Protein AF-A0A7C3NM22-F1 (afdb_monomer_lite)

pLDDT: mean 84.68, std 17.09, range [33.75, 98.38]

Radius of gyration: 14.42 Å; chains: 1; bounding box: 34×31×39 Å

Structure (mmCIF, N/CA/C/O backbone):
data_AF-A0A7C3NM22-F1
#
_entry.id   AF-A0A7C3NM22-F1
#
loop_
_atom_site.group_PDB
_atom_site.id
_atom_site.type_symbol
_atom_site.label_atom_id
_atom_site.label_alt_id
_atom_site.label_comp_id
_atom_site.label_asym_id
_atom_site.label_entity_id
_atom_site.label_seq_id
_atom_site.pdbx_PDB_ins_code
_atom_site.Cartn_x
_atom_site.Cartn_y
_atom_site.Cartn_z
_atom_site.occupancy
_atom_site.B_iso_or_equiv
_atom_site.auth_seq_id
_atom_site.auth_comp_id
_atom_site.auth_asym_id
_atom_site.auth_atom_id
_atom_site.pdbx_PDB_model_num
ATOM 1 N N . MET A 1 1 ? -18.204 -14.314 1.563 1.00 45.66 1 MET A N 1
ATOM 2 C CA . MET A 1 1 ? -17.070 -13.483 2.020 1.00 45.66 1 MET A CA 1
ATOM 3 C C . MET A 1 1 ? -15.876 -13.860 1.157 1.00 45.66 1 MET A C 1
ATOM 5 O O . MET A 1 1 ? -15.529 -15.032 1.159 1.00 45.66 1 MET A O 1
ATOM 9 N N . LYS A 1 2 ? -15.354 -12.956 0.317 1.00 49.75 2 LYS A N 1
ATOM 10 C CA . LYS A 1 2 ? -14.173 -13.246 -0.514 1.00 49.75 2 LYS A CA 1
ATOM 11 C C . LYS A 1 2 ? -12.939 -12.817 0.279 1.00 49.75 2 LYS A C 1
ATOM 13 O O . LYS A 1 2 ? -12.875 -11.674 0.715 1.00 49.75 2 LYS A O 1
ATOM 18 N N . THR A 1 3 ? -12.022 -13.743 0.521 1.00 57.97 3 THR A N 1
ATOM 19 C CA . THR A 1 3 ? -10.732 -13.457 1.159 1.00 57.97 3 THR A CA 1
ATOM 20 C C . THR A 1 3 ? -9.749 -13.072 0.058 1.00 57.97 3 THR A C 1
ATOM 22 O O . THR A 1 3 ? -9.671 -13.777 -0.946 1.00 57.97 3 THR A O 1
ATOM 25 N N . GLY A 1 4 ? -9.051 -11.948 0.208 1.00 62.38 4 GLY A N 1
ATOM 26 C CA . GLY A 1 4 ? -8.030 -11.490 -0.742 1.00 62.38 4 GLY A CA 1
ATOM 27 C C . GLY A 1 4 ? -6.667 -11.324 -0.076 1.00 62.38 4 GLY A C 1
ATOM 28 O O . GLY A 1 4 ? -6.573 -11.178 1.145 1.00 62.38 4 GLY A O 1
ATOM 29 N N . ALA A 1 5 ? -5.598 -11.326 -0.866 1.00 60.69 5 ALA A N 1
ATOM 30 C CA . ALA A 1 5 ? -4.273 -10.950 -0.389 1.00 60.69 5 ALA A CA 1
ATOM 31 C C . ALA A 1 5 ? -4.047 -9.467 -0.706 1.00 60.69 5 ALA A C 1
ATOM 33 O O . ALA A 1 5 ? -4.050 -9.073 -1.871 1.00 60.69 5 ALA A O 1
ATOM 34 N N . SER A 1 6 ? -3.868 -8.646 0.331 1.00 63.53 6 SER A N 1
ATOM 35 C CA . SER A 1 6 ? -3.362 -7.286 0.168 1.00 63.53 6 SER A CA 1
ATOM 36 C C . SER A 1 6 ? -1.853 -7.372 0.005 1.00 63.53 6 SER A C 1
ATOM 38 O O . SER A 1 6 ? -1.164 -7.759 0.949 1.00 63.53 6 SER A O 1
ATOM 40 N N . VAL A 1 7 ? -1.334 -7.052 -1.172 1.00 62.03 7 VAL A N 1
ATOM 41 C CA . VAL A 1 7 ? 0.067 -7.304 -1.502 1.00 62.03 7 VAL A CA 1
ATOM 42 C C . VAL A 1 7 ? 0.831 -6.002 -1.642 1.00 62.03 7 VAL A C 1
ATOM 44 O O . VAL A 1 7 ? 0.442 -5.106 -2.385 1.00 62.03 7 VAL A O 1
ATOM 47 N N . ASP A 1 8 ? 1.946 -5.931 -0.933 1.00 58.31 8 ASP A N 1
ATOM 48 C CA . ASP A 1 8 ? 3.011 -4.977 -1.183 1.00 58.31 8 ASP A CA 1
ATOM 49 C C . ASP A 1 8 ? 4.037 -5.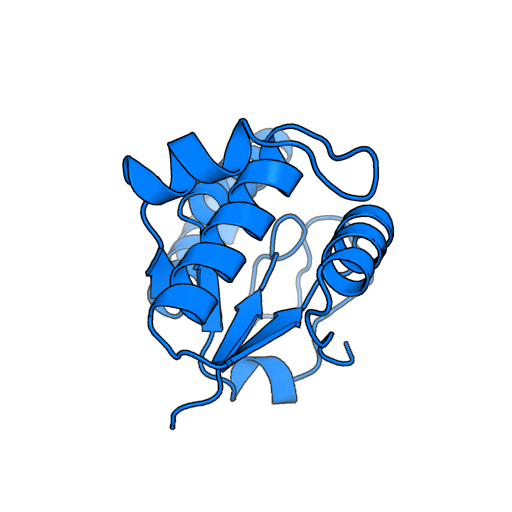645 -2.111 1.00 58.31 8 ASP A C 1
ATOM 51 O O . ASP A 1 8 ? 4.755 -6.575 -1.736 1.00 58.31 8 ASP A O 1
ATOM 55 N N . LEU A 1 9 ? 4.048 -5.188 -3.362 1.00 60.06 9 LEU A N 1
ATOM 56 C CA . LEU A 1 9 ? 4.956 -5.611 -4.426 1.00 60.06 9 LEU A CA 1
ATOM 57 C C . LEU A 1 9 ? 6.031 -4.543 -4.695 1.00 60.06 9 LEU A C 1
ATOM 59 O O . LEU A 1 9 ? 6.608 -4.534 -5.777 1.00 60.06 9 LEU A O 1
ATOM 63 N N . SER A 1 10 ? 6.348 -3.657 -3.742 1.00 49.81 10 SER A N 1
ATOM 64 C CA . SER A 1 10 ? 7.366 -2.600 -3.927 1.00 49.81 10 SER A CA 1
ATOM 65 C C . SER A 1 10 ? 8.763 -3.132 -4.309 1.00 49.81 10 SER A C 1
ATOM 67 O O . SER A 1 10 ? 9.615 -2.383 -4.795 1.00 49.81 10 SER A O 1
ATOM 69 N N . GLY A 1 11 ? 9.005 -4.436 -4.120 1.00 43.97 11 GLY A N 1
ATOM 70 C CA . GLY A 1 11 ? 10.196 -5.167 -4.574 1.00 43.97 11 GLY A CA 1
ATOM 71 C C . GLY A 1 11 ? 9.989 -6.112 -5.770 1.00 43.97 11 GLY A C 1
ATOM 72 O O . GLY A 1 11 ? 10.950 -6.739 -6.205 1.00 43.97 11 GLY A O 1
ATOM 73 N N . TYR A 1 12 ? 8.776 -6.233 -6.321 1.00 49.47 12 TYR A N 1
ATOM 74 C CA . TYR A 1 12 ? 8.405 -7.290 -7.267 1.00 49.47 12 TYR A CA 1
ATOM 75 C C . TYR A 1 12 ? 7.919 -6.775 -8.613 1.00 49.47 12 TYR A C 1
ATOM 77 O O . TYR A 1 12 ? 6.912 -6.080 -8.720 1.00 49.47 12 TYR A O 1
ATOM 85 N N . VAL A 1 13 ? 8.586 -7.242 -9.665 1.00 42.12 13 VAL A N 1
ATOM 86 C CA . VAL A 1 13 ? 8.108 -7.174 -11.044 1.00 42.12 13 VAL A CA 1
ATOM 87 C C . VAL A 1 13 ? 8.387 -8.517 -11.701 1.00 42.12 13 VAL A C 1
ATOM 89 O O . VAL A 1 13 ? 9.516 -8.985 -11.659 1.00 42.12 13 VAL A O 1
ATOM 92 N N . GLY A 1 14 ? 7.361 -9.110 -12.315 1.00 33.75 14 GLY A N 1
ATOM 93 C CA . GLY A 1 14 ? 7.516 -10.221 -13.255 1.00 33.75 14 GLY A CA 1
ATOM 94 C C . GLY A 1 14 ? 7.030 -11.581 -12.747 1.00 33.75 14 GLY A C 1
ATOM 95 O O . GLY A 1 14 ? 7.592 -12.181 -11.837 1.00 33.75 14 GLY A O 1
ATOM 96 N N . CYS A 1 15 ? 6.032 -12.128 -13.449 1.00 35.16 15 CYS A N 1
ATOM 97 C CA . CYS A 1 15 ? 5.613 -13.536 -13.402 1.00 35.16 15 CYS A CA 1
ATOM 98 C C . CYS A 1 15 ? 6.589 -14.446 -14.203 1.00 35.16 15 CYS A C 1
ATOM 100 O O . CYS A 1 15 ? 6.238 -15.551 -14.611 1.00 35.16 15 CYS A O 1
ATOM 102 N N . SER A 1 16 ? 7.813 -13.964 -14.444 1.00 37.75 16 SER A N 1
ATOM 103 C CA . SER A 1 16 ? 8.848 -14.508 -15.330 1.00 37.75 16 SER A CA 1
ATOM 104 C C . SER A 1 16 ? 10.238 -14.363 -14.684 1.00 37.75 16 SER A C 1
ATOM 106 O O . SER A 1 16 ? 11.112 -13.675 -15.193 1.00 37.75 16 SER A O 1
ATOM 108 N N . ARG A 1 17 ? 10.470 -15.040 -13.548 1.00 38.72 17 ARG A N 1
ATOM 109 C CA . ARG A 1 17 ? 11.811 -15.397 -13.011 1.00 38.72 17 ARG A CA 1
ATOM 110 C C . ARG A 1 17 ? 12.876 -14.289 -12.847 1.00 38.72 17 ARG A C 1
ATOM 112 O O . ARG A 1 17 ? 14.016 -14.625 -12.546 1.00 38.72 17 ARG A O 1
ATOM 119 N N . SER A 1 18 ? 12.539 -13.008 -12.966 1.00 39.62 18 SER A N 1
ATOM 120 C CA . SER A 1 18 ? 13.519 -11.916 -12.924 1.00 39.62 18 SER A CA 1
ATOM 121 C C . SER A 1 18 ? 13.066 -10.844 -11.942 1.00 39.62 18 SER A C 1
ATOM 123 O O . SER A 1 18 ? 12.401 -9.883 -12.309 1.00 39.62 18 SER A O 1
ATOM 125 N N . SER A 1 19 ? 13.410 -11.033 -10.669 1.00 43.06 19 SER A N 1
ATOM 126 C CA . SER A 1 19 ? 13.201 -10.020 -9.641 1.00 43.06 19 SER A CA 1
ATOM 127 C C . SER A 1 19 ? 14.106 -8.820 -9.899 1.00 43.06 19 SER A C 1
ATOM 129 O O . SER A 1 19 ? 15.277 -8.942 -10.269 1.00 43.06 19 SER A O 1
ATOM 131 N N . ILE A 1 20 ? 13.569 -7.631 -9.661 1.00 47.91 20 ILE A N 1
ATOM 132 C CA . ILE A 1 20 ? 14.308 -6.382 -9.760 1.00 47.91 20 ILE A CA 1
ATOM 133 C C . ILE A 1 20 ? 15.186 -6.233 -8.507 1.00 47.91 20 ILE A C 1
ATOM 135 O O . ILE A 1 20 ? 14.791 -5.640 -7.507 1.00 47.91 20 ILE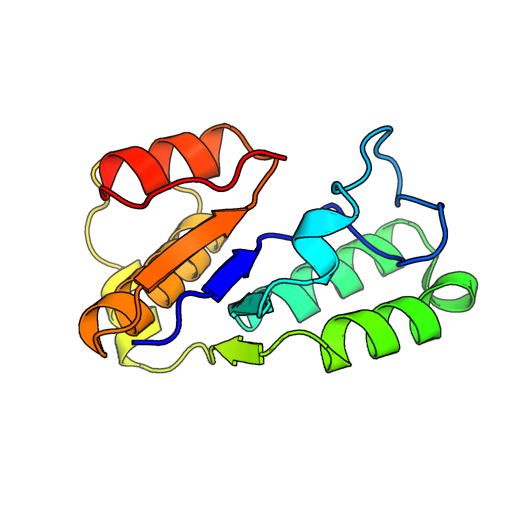 A O 1
ATOM 139 N N . GLY A 1 21 ? 16.395 -6.797 -8.560 1.00 49.97 21 GLY A N 1
ATOM 140 C CA . GLY A 1 21 ? 17.442 -6.588 -7.552 1.00 49.97 21 GLY A CA 1
ATOM 141 C C . GLY A 1 21 ? 17.197 -7.228 -6.178 1.00 49.97 21 GLY A C 1
ATOM 142 O O . GLY A 1 21 ? 17.806 -6.785 -5.207 1.00 49.97 21 GLY A O 1
ATOM 143 N N . GLU A 1 22 ? 16.332 -8.240 -6.083 1.00 51.81 22 GLU A N 1
ATOM 144 C CA . GLU A 1 22 ? 16.060 -8.978 -4.845 1.00 51.81 22 GLU A CA 1
ATOM 145 C C . GLU A 1 22 ? 16.019 -10.492 -5.123 1.00 51.81 22 GLU A C 1
ATOM 147 O O . GLU A 1 22 ? 15.258 -10.937 -5.973 1.00 51.81 22 GLU A O 1
ATOM 152 N N . ASP A 1 23 ? 16.815 -11.298 -4.411 1.00 57.53 23 ASP A N 1
ATOM 153 C CA . ASP A 1 23 ? 16.934 -12.764 -4.608 1.00 57.53 23 ASP A CA 1
ATOM 154 C C . ASP A 1 23 ? 15.713 -13.569 -4.108 1.00 57.53 23 ASP A C 1
ATOM 156 O O . ASP A 1 23 ? 15.786 -14.778 -3.875 1.00 57.53 23 ASP A O 1
ATOM 160 N N . ARG A 1 24 ? 14.574 -12.909 -3.892 1.00 65.69 24 ARG A N 1
ATOM 161 C CA . ARG A 1 24 ? 13.345 -13.538 -3.400 1.00 65.69 24 ARG A CA 1
ATOM 162 C C . ARG A 1 24 ? 12.283 -13.497 -4.487 1.00 65.69 24 ARG A C 1
ATOM 164 O O . ARG A 1 24 ? 12.223 -12.552 -5.268 1.00 65.69 24 ARG A O 1
ATOM 171 N N . PHE A 1 25 ? 11.475 -14.551 -4.535 1.00 70.75 25 PHE A N 1
ATOM 172 C CA . PHE A 1 25 ? 10.371 -14.729 -5.474 1.00 70.75 25 PHE A CA 1
ATOM 173 C C . PHE A 1 25 ? 9.118 -15.102 -4.686 1.00 70.75 25 PHE A C 1
ATOM 175 O O . PHE A 1 25 ? 9.226 -15.951 -3.796 1.00 70.75 25 PHE A O 1
ATOM 182 N N . PRO A 1 26 ? 7.937 -14.539 -5.002 1.00 77.75 26 PRO A N 1
ATOM 183 C CA . PRO A 1 26 ? 6.724 -14.908 -4.302 1.00 77.75 26 PRO A CA 1
ATOM 184 C C . PRO A 1 26 ? 6.352 -16.345 -4.676 1.00 77.75 26 PRO A C 1
ATOM 186 O O . PRO A 1 26 ? 6.517 -16.738 -5.839 1.00 77.75 26 PRO A O 1
ATOM 189 N N . PRO A 1 27 ? 5.843 -17.139 -3.722 1.00 83.81 27 PRO A N 1
ATOM 190 C CA . PRO A 1 27 ? 5.443 -18.509 -3.992 1.00 83.81 27 PRO A CA 1
ATOM 191 C C . PRO A 1 27 ? 4.318 -18.532 -5.027 1.00 83.81 27 PRO A C 1
ATOM 193 O O . PRO A 1 27 ? 3.459 -17.652 -5.043 1.00 83.81 27 PRO A O 1
ATOM 196 N N . GLU A 1 28 ? 4.272 -19.579 -5.856 1.00 84.31 28 GLU A N 1
ATOM 197 C CA . GLU A 1 28 ? 3.284 -19.685 -6.942 1.00 84.31 28 GLU A CA 1
ATOM 198 C C . GLU A 1 28 ? 1.837 -19.547 -6.448 1.00 84.31 28 GLU A C 1
ATOM 200 O O . GLU A 1 28 ? 0.994 -18.944 -7.110 1.00 84.31 28 GLU A O 1
ATOM 205 N N . LYS A 1 29 ? 1.577 -20.045 -5.235 1.00 86.81 29 LYS A N 1
ATOM 206 C CA . LYS A 1 29 ? 0.278 -19.966 -4.563 1.00 86.81 29 LYS A CA 1
ATOM 207 C C . LYS A 1 29 ? -0.223 -18.533 -4.399 1.00 86.81 29 LYS A C 1
ATOM 209 O O . LYS A 1 29 ? -1.420 -18.320 -4.534 1.00 86.81 29 LYS A O 1
ATOM 214 N N . LEU A 1 30 ? 0.664 -17.552 -4.190 1.00 85.12 30 LEU A N 1
ATOM 215 C CA . LEU A 1 30 ? 0.257 -16.149 -4.086 1.00 85.12 30 LEU A CA 1
ATOM 216 C C . LEU A 1 30 ? -0.434 -15.689 -5.375 1.00 85.12 30 LEU A C 1
ATOM 218 O O . LEU A 1 30 ? -1.447 -15.004 -5.321 1.00 85.12 30 LEU A O 1
ATOM 222 N N . TRP A 1 31 ? 0.067 -16.105 -6.539 1.00 85.44 31 TRP A N 1
ATOM 223 C CA . TRP A 1 31 ? -0.486 -15.704 -7.836 1.00 85.44 31 TRP A CA 1
ATOM 224 C C . TRP A 1 31 ? -1.857 -16.315 -8.146 1.00 85.44 31 TRP A C 1
ATOM 226 O O . TRP A 1 31 ? -2.487 -15.901 -9.122 1.00 85.44 31 TRP A O 1
ATOM 236 N N . GLN A 1 32 ? -2.294 -17.291 -7.346 1.00 87.75 32 GLN A N 1
ATOM 237 C CA . GLN A 1 32 ? -3.620 -17.908 -7.416 1.00 87.75 32 GLN A CA 1
ATOM 238 C C . GLN A 1 32 ? -4.643 -17.168 -6.537 1.00 87.75 32 GLN A C 1
ATOM 240 O O . GLN A 1 32 ? -5.846 -17.377 -6.690 1.00 87.75 32 GLN A O 1
ATOM 245 N N . GLU A 1 33 ? -4.183 -16.293 -5.639 1.00 86.56 33 GLU A N 1
ATOM 246 C CA . GLU A 1 33 ? -5.041 -15.474 -4.785 1.00 86.56 33 GLU A CA 1
ATOM 247 C C . GLU A 1 33 ? -5.643 -14.288 -5.551 1.00 86.56 33 GLU A C 1
ATOM 249 O O . GLU A 1 33 ? -5.133 -13.835 -6.580 1.00 86.56 33 GLU A O 1
ATOM 254 N N . HIS A 1 34 ? -6.715 -13.714 -5.002 1.00 87.88 34 HIS A N 1
ATOM 255 C CA . HIS A 1 34 ? -7.192 -12.412 -5.457 1.00 87.88 34 HIS A CA 1
ATOM 256 C C . HIS A 1 34 ? -6.295 -11.306 -4.889 1.00 87.88 34 HIS A C 1
ATOM 258 O O . HIS A 1 34 ? -6.361 -10.995 -3.696 1.00 87.88 34 HIS A O 1
ATOM 264 N N . LEU A 1 35 ? -5.444 -10.743 -5.748 1.00 91.69 35 LEU A N 1
ATOM 265 C CA . LEU A 1 35 ? -4.474 -9.716 -5.379 1.00 91.69 35 LEU A CA 1
ATOM 266 C C . LEU A 1 35 ? -5.131 -8.340 -5.335 1.00 91.69 35 LEU A C 1
ATOM 268 O O . LEU A 1 35 ? -5.751 -7.905 -6.306 1.00 91.69 35 LEU A O 1
ATOM 272 N N . ILE A 1 36 ? -4.945 -7.649 -4.218 1.00 92.81 36 ILE A N 1
ATOM 273 C CA . ILE A 1 36 ? -5.403 -6.281 -4.000 1.00 92.81 36 ILE A CA 1
ATOM 274 C C . ILE A 1 36 ? -4.207 -5.455 -3.515 1.00 92.81 36 ILE A C 1
ATOM 276 O O . ILE A 1 36 ? -3.388 -5.958 -2.753 1.00 92.81 36 ILE A O 1
ATOM 280 N N . ALA A 1 37 ? -4.082 -4.200 -3.926 1.00 93.75 37 ALA A N 1
ATOM 281 C CA . ALA A 1 37 ? -3.053 -3.295 -3.414 1.00 93.75 37 ALA A CA 1
ATOM 282 C C . ALA A 1 37 ? -3.569 -1.858 -3.357 1.00 93.75 37 ALA A C 1
ATOM 284 O O . ALA A 1 37 ? -4.564 -1.522 -4.000 1.00 93.75 37 ALA A O 1
ATOM 285 N N . SER A 1 38 ? -2.896 -0.986 -2.603 1.00 94.69 38 SER A N 1
ATOM 286 C CA . SER A 1 38 ? -3.167 0.447 -2.731 1.00 94.69 38 SER A CA 1
ATOM 287 C C . SER A 1 38 ? -2.661 0.961 -4.083 1.00 94.69 38 SER A C 1
ATOM 289 O O . SER A 1 38 ? -1.718 0.415 -4.662 1.00 94.69 38 SER A O 1
ATOM 291 N N . ARG A 1 39 ? -3.246 2.058 -4.568 1.00 95.50 39 ARG A N 1
ATOM 292 C CA . ARG A 1 39 ? -2.833 2.718 -5.813 1.00 95.50 39 ARG A CA 1
ATOM 293 C C . ARG A 1 39 ? -1.355 3.133 -5.806 1.00 95.50 39 ARG A C 1
ATOM 295 O O . ARG A 1 39 ? -0.772 3.272 -6.877 1.00 95.50 39 ARG A O 1
ATOM 302 N N . LEU A 1 40 ? -0.730 3.278 -4.630 1.00 94.06 40 LEU A N 1
ATOM 303 C CA . LEU A 1 40 ? 0.706 3.560 -4.507 1.00 94.06 40 LEU A CA 1
ATOM 304 C C . LEU A 1 40 ? 1.586 2.496 -5.147 1.00 94.06 40 LEU A C 1
ATOM 306 O O . LEU A 1 40 ? 2.654 2.845 -5.644 1.00 94.06 40 LEU A O 1
ATOM 310 N N . LEU A 1 41 ? 1.126 1.244 -5.197 1.00 92.38 41 LEU A N 1
ATOM 311 C CA . LEU A 1 41 ? 1.926 0.150 -5.722 1.00 92.38 41 LEU A CA 1
ATOM 312 C C . LEU A 1 41 ? 2.381 0.401 -7.164 1.00 92.38 41 LEU A C 1
ATOM 314 O O . LEU A 1 41 ? 3.521 0.113 -7.526 1.00 92.38 41 LEU A O 1
ATOM 318 N N . GLU A 1 42 ? 1.501 0.978 -7.984 1.00 94.50 42 GLU A N 1
ATOM 319 C CA . GLU A 1 42 ? 1.844 1.370 -9.349 1.00 94.50 42 GLU A CA 1
ATOM 320 C C . GLU A 1 42 ? 3.028 2.344 -9.357 1.00 94.50 42 GLU A C 1
ATOM 322 O O . GLU A 1 42 ? 4.005 2.135 -10.076 1.00 94.50 42 GLU A O 1
ATOM 327 N N . TYR A 1 43 ? 2.976 3.378 -8.517 1.00 94.25 43 TYR A N 1
ATOM 328 C CA . TYR A 1 43 ? 4.024 4.390 -8.430 1.00 94.25 43 TYR A CA 1
ATOM 329 C C . TYR A 1 43 ? 5.327 3.824 -7.870 1.00 94.25 43 TYR A C 1
ATOM 331 O O . TYR A 1 43 ? 6.396 4.153 -8.384 1.00 94.25 43 TYR A O 1
ATOM 339 N N . GLU A 1 44 ? 5.260 2.965 -6.855 1.00 92.25 44 GLU A N 1
ATOM 340 C CA . GLU A 1 44 ? 6.427 2.311 -6.260 1.00 92.25 44 GLU A CA 1
ATOM 341 C C . GLU A 1 44 ? 7.147 1.448 -7.301 1.00 92.25 44 GLU A C 1
ATOM 343 O O . GLU A 1 44 ? 8.349 1.623 -7.523 1.00 92.25 44 GLU A O 1
ATOM 348 N N . ILE A 1 45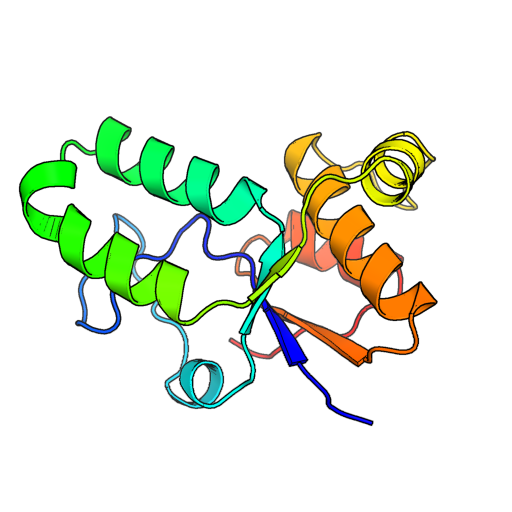 ? 6.403 0.606 -8.027 1.00 90.69 45 ILE A N 1
ATOM 349 C CA . ILE A 1 45 ? 6.955 -0.253 -9.079 1.00 90.69 45 ILE A CA 1
ATOM 350 C C . ILE A 1 45 ? 7.546 0.583 -10.220 1.00 90.69 45 ILE A C 1
ATOM 352 O O . ILE A 1 45 ? 8.704 0.379 -10.596 1.00 90.69 45 ILE A O 1
ATOM 356 N N . TRP A 1 46 ? 6.807 1.555 -10.767 1.00 93.94 46 TRP A N 1
ATOM 357 C CA . TRP A 1 46 ? 7.320 2.372 -11.873 1.00 93.94 46 TRP A CA 1
ATOM 358 C C . TRP A 1 46 ? 8.530 3.210 -11.466 1.00 93.94 46 TRP A C 1
ATOM 360 O O . TRP A 1 46 ? 9.466 3.350 -12.254 1.00 93.94 46 TRP A O 1
ATOM 370 N N . THR A 1 47 ? 8.547 3.758 -10.250 1.00 91.44 47 THR A N 1
ATOM 371 C CA . THR A 1 47 ? 9.704 4.506 -9.735 1.00 91.44 47 THR A CA 1
ATOM 372 C C . THR A 1 47 ? 10.917 3.586 -9.613 1.00 91.44 47 THR A C 1
ATOM 374 O O . THR A 1 47 ? 12.019 3.951 -10.027 1.00 91.44 47 THR A O 1
ATOM 377 N N . ARG A 1 48 ? 10.715 2.358 -9.122 1.00 88.81 48 ARG A N 1
ATOM 378 C CA . ARG A 1 48 ? 11.771 1.354 -8.968 1.00 88.81 48 ARG A CA 1
ATOM 379 C C . ARG A 1 48 ? 12.379 0.940 -10.305 1.00 88.81 48 ARG A C 1
ATOM 381 O O . ARG A 1 48 ? 13.603 0.971 -10.444 1.00 88.81 48 ARG A O 1
ATOM 388 N N . ILE A 1 49 ? 11.559 0.588 -11.299 1.00 90.00 49 ILE A N 1
ATOM 389 C CA . ILE A 1 49 ? 12.085 0.138 -12.597 1.00 90.00 49 ILE A CA 1
ATOM 390 C C . ILE A 1 49 ? 12.789 1.275 -13.343 1.00 90.00 49 ILE A C 1
ATOM 392 O O . ILE A 1 49 ? 13.767 1.032 -14.049 1.00 90.00 49 ILE A O 1
ATOM 396 N N . GLN A 1 50 ? 12.327 2.518 -13.169 1.00 92.31 50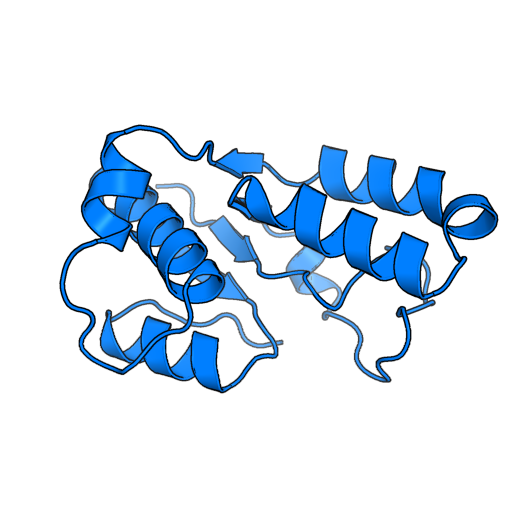 GLN A N 1
ATOM 397 C CA . GLN A 1 50 ? 12.973 3.696 -13.746 1.00 92.31 50 GLN A CA 1
ATOM 398 C C . GLN A 1 50 ? 14.333 3.959 -13.104 1.00 92.31 50 GLN A C 1
ATOM 400 O O . GL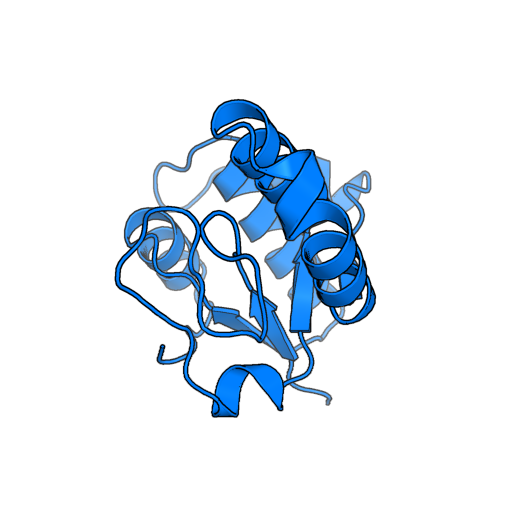N A 1 50 ? 15.317 4.128 -13.823 1.00 92.31 50 GLN A O 1
ATOM 405 N N . ALA A 1 51 ? 14.413 3.924 -11.770 1.00 89.00 51 ALA A N 1
ATOM 406 C CA . ALA A 1 51 ? 15.671 4.085 -11.041 1.00 89.00 51 ALA A CA 1
ATOM 407 C C . ALA A 1 51 ? 16.723 3.045 -11.467 1.00 89.00 51 ALA A C 1
ATOM 409 O O . ALA A 1 51 ? 17.915 3.342 -11.516 1.00 89.00 51 ALA A O 1
ATOM 410 N N . LEU A 1 52 ? 16.273 1.844 -11.838 1.00 88.31 52 LEU A N 1
ATOM 411 C CA . LEU A 1 52 ? 17.126 0.748 -12.297 1.00 88.31 52 LEU A CA 1
ATOM 412 C C . LEU A 1 52 ? 17.297 0.694 -13.821 1.00 88.31 52 LEU A C 1
ATOM 414 O O . LEU A 1 52 ? 17.978 -0.192 -14.329 1.00 88.31 52 LEU A O 1
ATOM 418 N N . LYS A 1 53 ? 16.724 1.657 -14.556 1.00 91.06 53 LYS A N 1
ATOM 419 C CA . LYS A 1 53 ? 16.783 1.754 -16.025 1.00 91.06 53 LYS A CA 1
ATOM 420 C C . LYS A 1 53 ? 16.243 0.505 -16.741 1.00 91.06 53 LYS A C 1
ATOM 422 O O . LYS A 1 53 ? 16.671 0.176 -17.844 1.00 91.06 53 LYS A O 1
ATOM 427 N N . LEU A 1 54 ? 15.266 -0.166 -16.132 1.00 90.25 54 LEU A N 1
ATOM 428 C CA . LEU A 1 54 ? 14.651 -1.405 -16.618 1.00 90.25 54 LEU A CA 1
ATOM 429 C C . LEU A 1 54 ? 13.347 -1.185 -17.391 1.00 90.25 54 LEU A C 1
ATOM 431 O O . LEU A 1 54 ? 12.772 -2.141 -17.900 1.00 90.25 54 LEU A O 1
ATOM 435 N N . THR A 1 55 ? 12.888 0.059 -17.538 1.00 90.81 55 THR A N 1
ATOM 436 C CA . THR A 1 55 ? 11.628 0.397 -18.222 1.00 90.81 55 THR A CA 1
ATOM 437 C C . THR A 1 55 ? 11.503 -0.236 -19.611 1.00 90.81 55 THR A C 1
ATOM 439 O O . THR A 1 55 ? 10.430 -0.715 -19.968 1.00 90.81 55 THR A O 1
ATOM 442 N N . ARG A 1 56 ? 12.592 -0.269 -20.396 1.00 90.38 56 ARG A N 1
ATOM 443 C CA . ARG A 1 56 ? 12.580 -0.831 -21.758 1.00 90.38 56 ARG A CA 1
ATOM 444 C C . ARG A 1 56 ? 12.385 -2.348 -21.768 1.00 90.38 56 ARG A C 1
ATOM 446 O O . ARG A 1 56 ? 11.738 -2.850 -22.675 1.00 90.38 56 ARG A O 1
ATOM 453 N N . SER A 1 57 ? 12.967 -3.063 -20.808 1.00 86.25 57 SER A N 1
ATOM 454 C CA . SER A 1 57 ? 12.916 -4.528 -20.753 1.00 86.25 57 SER A CA 1
ATOM 455 C C . SER A 1 57 ? 11.711 -5.056 -19.976 1.00 86.25 57 SER A C 1
ATOM 457 O O . SER A 1 57 ? 11.163 -6.076 -20.365 1.00 86.25 57 SER A O 1
ATOM 459 N N . HIS A 1 58 ? 11.276 -4.358 -18.924 1.00 87.44 58 HIS A N 1
ATOM 460 C CA . HIS A 1 58 ? 10.264 -4.859 -17.983 1.00 87.44 58 HIS A CA 1
ATOM 461 C C . HIS A 1 58 ? 8.947 -4.069 -18.019 1.00 87.44 58 HIS A C 1
ATOM 463 O O . HIS A 1 58 ? 8.008 -4.410 -17.308 1.00 87.44 58 HIS A O 1
ATOM 469 N N . GLY A 1 59 ? 8.835 -3.009 -18.827 1.00 90.75 59 GLY A N 1
ATOM 470 C CA . GLY A 1 59 ? 7.650 -2.144 -18.832 1.00 90.75 59 GLY A CA 1
ATOM 471 C C . GLY A 1 59 ? 6.345 -2.874 -19.172 1.00 90.75 59 GLY A C 1
ATOM 472 O O . GLY A 1 59 ? 5.320 -2.613 -18.544 1.00 90.75 59 GLY A O 1
ATOM 473 N N . ASP A 1 60 ? 6.373 -3.805 -20.129 1.00 92.19 60 ASP A N 1
ATOM 474 C CA . ASP A 1 60 ? 5.192 -4.608 -20.483 1.00 92.19 60 ASP A CA 1
ATOM 475 C C . ASP A 1 60 ? 4.839 -5.628 -19.397 1.00 92.19 60 ASP A C 1
ATOM 477 O O . ASP A 1 60 ? 3.663 -5.821 -19.088 1.00 92.19 60 ASP A O 1
ATOM 481 N N . GLU A 1 61 ? 5.844 -6.222 -18.753 1.00 89.31 61 GLU A N 1
ATOM 482 C CA . GLU A 1 61 ? 5.638 -7.135 -17.628 1.00 89.31 61 GLU A CA 1
ATOM 483 C C . GLU A 1 61 ? 5.041 -6.410 -16.416 1.00 89.31 61 GLU A C 1
ATOM 485 O O . GLU A 1 61 ? 4.112 -6.926 -15.798 1.00 89.31 61 GLU A O 1
ATOM 490 N N . VAL A 1 62 ? 5.505 -5.189 -16.118 1.00 90.31 62 VAL A N 1
ATOM 491 C CA . VAL A 1 62 ? 4.913 -4.318 -15.089 1.00 90.31 62 VAL A CA 1
ATOM 492 C C . VAL A 1 62 ? 3.451 -4.026 -15.401 1.00 90.31 62 VAL A C 1
ATOM 494 O O . VAL A 1 62 ? 2.601 -4.197 -14.532 1.00 90.31 62 VAL A O 1
ATOM 497 N N . ARG A 1 63 ? 3.131 -3.619 -16.637 1.00 93.69 63 ARG A N 1
ATOM 498 C CA . ARG A 1 63 ? 1.739 -3.358 -17.046 1.00 93.69 63 ARG A CA 1
ATOM 499 C C . ARG A 1 63 ? 0.859 -4.597 -16.890 1.00 93.69 63 ARG A C 1
ATOM 501 O O . ARG A 1 63 ? -0.242 -4.496 -16.356 1.00 93.69 63 ARG A O 1
ATOM 508 N N . SER A 1 64 ? 1.354 -5.755 -17.322 1.00 91.69 64 SER A N 1
ATOM 509 C CA . SER A 1 64 ? 0.651 -7.035 -17.200 1.00 91.69 64 SER A CA 1
ATOM 510 C C . SER A 1 64 ? 0.413 -7.423 -15.736 1.00 91.69 64 SER A C 1
ATOM 512 O O . SER A 1 64 ? -0.693 -7.822 -15.371 1.00 91.69 64 SER A O 1
ATOM 514 N N . LEU A 1 65 ? 1.417 -7.240 -14.872 1.00 88.06 65 LEU A N 1
ATOM 515 C CA . LEU A 1 65 ? 1.304 -7.468 -13.432 1.00 88.06 65 LEU A CA 1
ATOM 516 C C . LEU A 1 65 ? 0.257 -6.545 -12.798 1.00 88.06 65 LEU A C 1
ATOM 518 O O . LEU A 1 65 ? -0.655 -7.032 -12.134 1.00 88.06 65 LEU A O 1
ATOM 522 N N . LEU A 1 66 ? 0.359 -5.234 -13.028 1.00 91.25 66 LEU A N 1
ATOM 523 C CA . LEU A 1 66 ? -0.570 -4.250 -12.466 1.00 91.25 66 LEU A CA 1
ATOM 524 C C . LEU A 1 66 ? -2.012 -4.497 -12.931 1.00 91.25 66 LEU A C 1
ATOM 526 O O . LEU A 1 66 ? -2.932 -4.353 -12.135 1.00 91.25 66 LEU A O 1
ATOM 530 N N . GLY A 1 67 ? -2.216 -4.951 -14.173 1.00 93.50 67 GLY A N 1
ATOM 531 C CA . GLY A 1 67 ? -3.540 -5.309 -14.696 1.00 93.50 67 GLY A CA 1
ATOM 532 C C . GLY A 1 67 ? -4.203 -6.513 -14.011 1.00 93.50 67 GLY A C 1
ATOM 533 O O . GLY A 1 67 ? -5.410 -6.699 -14.144 1.00 93.50 67 GLY A O 1
ATOM 534 N N . ARG A 1 68 ? -3.442 -7.330 -13.268 1.00 91.06 68 ARG A N 1
ATOM 535 C CA . ARG A 1 68 ? -3.953 -8.476 -12.493 1.00 91.06 68 ARG A CA 1
ATOM 536 C C . ARG A 1 68 ? -4.263 -8.135 -11.034 1.00 91.06 68 ARG A C 1
ATOM 538 O O . ARG A 1 68 ? -4.830 -8.973 -10.335 1.00 91.06 68 ARG A O 1
ATOM 545 N N . VAL A 1 69 ? -3.872 -6.949 -10.567 1.00 90.31 69 VAL A N 1
ATOM 546 C CA . VAL A 1 69 ? -4.038 -6.511 -9.178 1.00 90.31 69 VAL A CA 1
ATOM 547 C C . VAL A 1 69 ? -5.199 -5.526 -9.103 1.00 90.31 69 VAL A C 1
ATOM 549 O O . VAL A 1 69 ? -5.227 -4.524 -9.813 1.00 90.31 69 VAL A O 1
ATOM 552 N N . ALA A 1 70 ? -6.167 -5.794 -8.229 1.00 93.00 70 ALA A N 1
ATOM 553 C CA . ALA A 1 70 ? -7.226 -4.836 -7.945 1.00 93.00 70 ALA A CA 1
ATOM 554 C C . ALA A 1 70 ? -6.660 -3.667 -7.122 1.00 93.00 70 ALA A C 1
ATOM 556 O O . ALA A 1 70 ? -6.036 -3.873 -6.081 1.00 93.00 70 ALA A O 1
ATOM 557 N N . MET A 1 71 ? -6.881 -2.436 -7.580 1.00 94.38 71 MET A N 1
ATOM 558 C CA . MET A 1 71 ? -6.303 -1.243 -6.959 1.00 94.38 71 MET A CA 1
ATOM 559 C C . MET A 1 71 ? -7.304 -0.546 -6.037 1.00 94.38 71 MET A C 1
ATOM 561 O O . MET A 1 71 ? -8.464 -0.349 -6.397 1.00 94.38 71 MET A O 1
ATOM 565 N N . ILE A 1 72 ? -6.835 -0.134 -4.860 1.00 94.88 72 ILE A N 1
ATOM 566 C CA . ILE A 1 72 ? -7.561 0.732 -3.929 1.00 94.88 72 ILE A CA 1
ATOM 567 C C . ILE A 1 72 ? -7.058 2.157 -4.084 1.00 94.88 72 ILE A C 1
ATOM 569 O O . ILE A 1 72 ? -5.906 2.464 -3.777 1.00 94.88 72 ILE A O 1
ATOM 573 N N . GLU A 1 73 ? -7.943 3.029 -4.552 1.00 96.88 73 GLU A N 1
ATOM 574 C CA . GLU A 1 73 ? -7.651 4.448 -4.714 1.00 96.88 73 GLU A CA 1
ATOM 575 C C . GLU A 1 73 ? -7.406 5.138 -3.369 1.00 96.88 73 GLU A C 1
ATOM 577 O O . GLU A 1 73 ? -8.044 4.826 -2.356 1.00 96.88 73 GLU A O 1
ATOM 582 N N . LEU A 1 74 ? -6.529 6.147 -3.380 1.00 96.19 74 LEU A N 1
ATOM 583 C CA . LEU A 1 74 ? -6.260 7.022 -2.234 1.00 96.19 74 LEU A CA 1
ATOM 584 C C . LEU A 1 74 ? -7.396 8.037 -2.044 1.00 96.19 74 LEU A C 1
ATOM 586 O O . LEU A 1 74 ? -7.223 9.250 -2.145 1.00 96.19 74 LEU A O 1
ATOM 590 N N . SER A 1 75 ? -8.591 7.511 -1.809 1.00 97.19 75 SER A N 1
ATOM 591 C CA . SER A 1 75 ? -9.795 8.288 -1.546 1.00 97.19 75 SER A CA 1
ATOM 592 C C . SER A 1 75 ? -9.706 9.023 -0.204 1.00 97.19 75 SER A C 1
ATOM 594 O O . SER A 1 75 ? -8.917 8.669 0.674 1.00 97.19 75 SER A O 1
ATOM 596 N N . ALA A 1 76 ? -10.558 10.034 -0.017 1.00 98.25 76 ALA A N 1
ATOM 597 C CA . ALA A 1 76 ? -10.634 10.802 1.225 1.00 98.25 76 ALA A CA 1
ATOM 598 C C . ALA A 1 76 ? -10.657 9.947 2.517 1.00 98.25 76 ALA A C 1
ATOM 600 O O . ALA A 1 76 ? -9.879 10.267 3.414 1.00 98.25 76 ALA A O 1
ATOM 601 N N . PRO A 1 77 ? -11.451 8.857 2.646 1.00 97.50 77 PRO A N 1
ATOM 602 C CA . PRO A 1 77 ? -11.422 8.029 3.858 1.00 97.50 77 PRO A CA 1
ATOM 603 C C . PRO A 1 77 ? -10.084 7.307 4.080 1.00 97.50 77 PRO A C 1
ATOM 605 O O . PRO A 1 77 ? -9.643 7.191 5.221 1.00 97.50 77 PRO A O 1
ATOM 608 N N . VAL A 1 78 ? -9.401 6.871 3.015 1.00 97.50 78 VAL A N 1
ATOM 609 C CA . VAL A 1 78 ? -8.061 6.263 3.120 1.00 97.50 78 VAL A CA 1
ATOM 610 C C . VAL A 1 78 ? -7.046 7.301 3.601 1.00 97.50 78 VAL A C 1
ATOM 612 O O . VAL A 1 78 ? -6.290 7.047 4.537 1.00 97.50 78 VAL A O 1
ATOM 615 N N . LEU A 1 79 ? -7.054 8.491 2.996 1.00 98.38 79 LEU A N 1
ATOM 616 C CA . LEU A 1 79 ? -6.145 9.578 3.361 1.00 98.38 79 LEU A CA 1
ATOM 617 C C . LEU A 1 79 ? -6.379 10.062 4.797 1.00 98.38 79 LEU A C 1
ATOM 619 O O . LEU A 1 79 ? -5.417 10.258 5.533 1.00 98.38 79 LEU A O 1
ATOM 623 N N . ALA A 1 80 ? -7.641 10.203 5.212 1.00 98.38 80 ALA A N 1
ATOM 624 C CA . ALA A 1 80 ? -7.994 10.568 6.581 1.00 98.38 80 ALA A CA 1
ATOM 625 C C . ALA A 1 80 ? -7.469 9.532 7.582 1.00 98.38 80 ALA A C 1
ATOM 627 O O . ALA A 1 80 ? -6.787 9.895 8.540 1.00 98.38 80 ALA A O 1
ATOM 628 N N . ARG A 1 81 ? -7.684 8.237 7.309 1.00 97.75 81 ARG A N 1
ATOM 629 C CA . ARG A 1 81 ? -7.175 7.161 8.162 1.00 97.75 81 ARG A CA 1
ATOM 630 C C . ARG A 1 81 ? -5.649 7.175 8.263 1.00 97.75 81 ARG A C 1
ATOM 632 O O . ARG A 1 81 ? -5.119 6.891 9.334 1.00 97.75 81 ARG A O 1
ATOM 639 N N . ALA A 1 82 ? -4.931 7.512 7.195 1.00 97.69 82 ALA A N 1
ATOM 640 C CA . ALA A 1 82 ? -3.467 7.564 7.203 1.00 97.69 82 ALA A CA 1
ATOM 641 C C . ALA A 1 82 ? -2.882 8.682 8.093 1.00 97.69 82 ALA A C 1
ATOM 643 O O . ALA A 1 82 ? -1.711 8.604 8.462 1.00 97.69 82 ALA A O 1
ATOM 644 N N . LEU A 1 83 ? -3.675 9.699 8.454 1.00 97.94 83 LEU A N 1
ATOM 645 C CA . LEU A 1 83 ? -3.267 10.782 9.361 1.00 97.94 83 LEU A CA 1
ATOM 646 C C . LEU A 1 83 ? -3.475 10.443 10.845 1.00 97.94 83 LEU A C 1
ATOM 648 O O . LEU A 1 83 ? -2.946 11.134 11.716 1.00 97.94 83 LEU A O 1
ATOM 652 N N . GLU A 1 84 ? -4.246 9.401 11.149 1.00 97.50 84 GLU A N 1
ATOM 653 C CA . GLU A 1 84 ? -4.482 8.961 12.522 1.00 97.50 84 GLU A CA 1
ATOM 654 C C . GLU A 1 84 ? -3.270 8.223 13.106 1.00 97.50 84 GLU A C 1
ATOM 656 O O . GLU A 1 84 ? -2.424 7.679 12.393 1.00 97.50 84 GLU A O 1
ATOM 661 N N . ALA A 1 85 ? -3.209 8.143 14.436 1.00 96.44 85 ALA A N 1
ATOM 662 C CA . ALA A 1 85 ? -2.138 7.432 15.120 1.00 96.44 85 ALA A CA 1
ATOM 663 C C . ALA A 1 85 ? -2.112 5.933 14.759 1.00 96.44 85 ALA A C 1
ATOM 665 O O . ALA A 1 85 ? -3.138 5.246 14.714 1.00 96.44 85 ALA A O 1
ATOM 666 N N . PHE A 1 86 ? -0.903 5.406 14.566 1.00 97.25 86 PHE A N 1
ATOM 667 C CA . PHE A 1 86 ? -0.656 3.978 14.389 1.00 97.25 86 PHE A CA 1
ATOM 668 C C . PHE A 1 86 ? -0.080 3.373 15.679 1.00 97.25 86 PHE A C 1
ATOM 670 O O . PHE A 1 86 ? 0.702 4.030 16.367 1.00 97.25 86 PHE A O 1
ATOM 677 N N . PRO A 1 87 ? -0.390 2.102 16.006 1.00 96.12 87 PRO A N 1
ATOM 678 C CA . PRO A 1 87 ? 0.146 1.439 17.204 1.00 96.12 87 PRO A CA 1
ATOM 679 C C . PRO A 1 87 ? 1.675 1.278 17.215 1.00 96.12 87 PRO A C 1
ATOM 681 O O . PRO A 1 87 ? 2.267 0.942 18.242 1.00 96.12 87 PRO A O 1
ATOM 684 N N . LYS A 1 88 ? 2.315 1.448 16.055 1.00 94.25 88 LYS A N 1
ATOM 685 C CA . LYS A 1 88 ? 3.764 1.441 15.852 1.00 94.25 88 LYS A CA 1
ATOM 686 C C . LYS A 1 88 ? 4.133 2.624 14.952 1.00 94.25 88 LYS A C 1
ATOM 688 O O . LYS A 1 88 ? 3.310 2.998 14.119 1.00 94.25 88 LYS A O 1
ATOM 693 N N . PRO A 1 89 ? 5.350 3.182 15.068 1.00 93.25 89 PRO A N 1
ATOM 694 C CA . PRO A 1 89 ? 5.845 4.148 14.094 1.00 93.25 89 PRO A CA 1
ATOM 695 C C . PRO A 1 89 ? 5.834 3.543 12.685 1.00 93.25 89 PRO A C 1
ATOM 697 O O . PRO A 1 89 ? 6.378 2.457 12.477 1.00 93.25 89 PRO A O 1
ATOM 700 N N . VAL A 1 90 ? 5.225 4.246 11.733 1.00 93.81 90 VAL A N 1
ATOM 701 C CA . VAL A 1 90 ? 5.119 3.847 10.322 1.00 93.81 90 VAL A CA 1
ATOM 702 C C . VAL A 1 90 ? 5.657 4.960 9.431 1.00 93.81 90 VAL A C 1
ATOM 704 O O . VAL A 1 90 ? 5.581 6.136 9.789 1.00 93.81 90 VAL A O 1
ATOM 707 N N . ARG A 1 91 ? 6.231 4.603 8.277 1.00 93.88 91 ARG A N 1
ATOM 708 C CA . ARG A 1 91 ? 6.597 5.591 7.253 1.00 93.88 91 ARG A CA 1
ATOM 709 C C . ARG A 1 91 ? 5.342 6.052 6.518 1.00 93.88 91 ARG A C 1
ATOM 711 O O . ARG A 1 91 ? 4.321 5.373 6.536 1.00 93.88 91 ARG A O 1
ATOM 718 N N . THR A 1 92 ? 5.434 7.180 5.822 1.00 94.50 92 THR A N 1
ATOM 719 C CA . THR A 1 92 ? 4.293 7.775 5.114 1.00 94.50 92 THR A CA 1
ATOM 720 C C . THR A 1 92 ? 3.634 6.817 4.114 1.00 94.50 92 THR A C 1
ATOM 722 O O . THR A 1 92 ? 2.414 6.695 4.115 1.00 94.50 92 THR A O 1
ATOM 725 N N . LEU A 1 93 ? 4.415 6.107 3.286 1.00 93.69 93 LEU A N 1
ATOM 726 C CA . LEU A 1 93 ? 3.860 5.159 2.306 1.00 93.69 93 LEU A CA 1
ATOM 727 C C . LEU A 1 93 ? 3.268 3.915 2.988 1.00 93.69 93 LEU A C 1
ATOM 729 O O . LEU A 1 93 ? 2.155 3.512 2.659 1.00 93.69 93 LEU A O 1
ATOM 733 N N . ASP A 1 94 ? 3.938 3.386 4.018 1.00 93.94 94 ASP A N 1
ATOM 734 C CA . ASP A 1 94 ? 3.417 2.284 4.841 1.00 93.94 94 ASP A CA 1
ATOM 735 C C . ASP A 1 94 ? 2.055 2.643 5.459 1.00 93.94 94 ASP A C 1
ATOM 737 O O . ASP A 1 94 ? 1.131 1.832 5.453 1.00 93.94 94 ASP A O 1
ATOM 741 N N . ALA A 1 95 ? 1.904 3.872 5.967 1.00 96.69 95 ALA A N 1
ATOM 742 C CA . ALA A 1 95 ? 0.651 4.357 6.541 1.00 96.69 95 ALA A CA 1
ATOM 743 C C . ALA A 1 95 ? -0.492 4.348 5.515 1.00 96.69 95 ALA A C 1
ATOM 745 O O . ALA A 1 95 ? -1.610 3.961 5.851 1.00 96.69 95 ALA A O 1
ATOM 746 N N . LEU A 1 96 ? -0.214 4.721 4.263 1.00 96.88 96 LEU A N 1
ATOM 747 C CA . LEU A 1 96 ? -1.194 4.733 3.173 1.00 96.88 96 LEU A CA 1
ATOM 748 C C . LEU A 1 96 ? -1.590 3.314 2.731 1.00 96.88 96 LEU A C 1
ATOM 750 O O . LEU A 1 96 ? -2.776 3.050 2.507 1.00 96.88 96 LEU A O 1
ATOM 754 N N . HIS A 1 97 ? -0.640 2.374 2.680 1.00 95.75 97 HIS A N 1
ATOM 755 C CA . HIS A 1 97 ? -0.936 0.955 2.441 1.00 95.75 97 HIS A CA 1
ATOM 756 C C . HIS A 1 97 ? -1.809 0.367 3.556 1.00 95.75 97 HIS A C 1
ATOM 758 O O . HIS A 1 97 ? -2.853 -0.228 3.286 1.00 95.75 97 HIS A O 1
ATOM 764 N N . LEU A 1 98 ? -1.442 0.596 4.820 1.00 96.38 98 LEU A N 1
ATOM 765 C CA . LEU A 1 98 ? -2.205 0.114 5.975 1.00 96.38 98 LEU A CA 1
ATOM 766 C C . LEU A 1 98 ? -3.592 0.763 6.075 1.00 96.38 98 LEU A C 1
ATOM 768 O O . LEU A 1 98 ? -4.556 0.085 6.424 1.00 96.38 98 LEU A O 1
ATOM 772 N N . ALA A 1 99 ? -3.718 2.049 5.746 1.00 97.62 99 ALA A N 1
ATOM 773 C CA . ALA A 1 99 ? -5.007 2.735 5.691 1.00 97.62 99 ALA A CA 1
ATOM 774 C C . ALA A 1 99 ? -5.910 2.172 4.582 1.00 97.62 99 ALA A C 1
ATOM 776 O O . ALA A 1 99 ? -7.113 2.023 4.785 1.00 97.62 99 ALA A O 1
ATOM 777 N N . SER A 1 100 ? -5.334 1.787 3.440 1.00 96.94 100 SER A N 1
ATOM 778 C CA . SER A 1 100 ? -6.070 1.118 2.358 1.00 96.94 100 SER A CA 1
ATOM 779 C C . SER A 1 100 ? -6.572 -0.267 2.786 1.00 96.94 100 SER A C 1
ATOM 781 O O . SER A 1 100 ? -7.716 -0.632 2.510 1.00 96.94 100 SER A O 1
ATOM 783 N N . MET A 1 101 ? -5.754 -1.028 3.524 1.00 95.94 101 MET A N 1
ATOM 784 C CA . MET A 1 101 ? -6.182 -2.295 4.131 1.00 95.94 101 MET A CA 1
ATOM 785 C C . MET A 1 101 ? -7.296 -2.097 5.164 1.00 95.94 101 MET A C 1
ATOM 787 O O . MET A 1 101 ? -8.243 -2.883 5.219 1.00 95.94 101 MET A O 1
ATOM 791 N N . ASP A 1 102 ? -7.197 -1.054 5.990 1.00 96.19 102 ASP A N 1
ATOM 792 C CA . ASP A 1 102 ? -8.223 -0.728 6.980 1.00 96.19 102 ASP A CA 1
ATOM 793 C C . ASP A 1 102 ? -9.541 -0.334 6.321 1.00 96.19 102 ASP A C 1
ATOM 795 O O . ASP A 1 102 ? -10.591 -0.824 6.729 1.00 96.19 102 ASP A O 1
ATOM 799 N N . PHE A 1 103 ? -9.490 0.446 5.240 1.00 96.00 103 PHE A N 1
ATOM 800 C CA . PHE A 1 103 ? -10.663 0.765 4.434 1.00 96.00 103 PHE A CA 1
ATOM 801 C C . PHE A 1 103 ? -11.377 -0.505 3.951 1.00 96.00 103 PHE A C 1
ATOM 803 O O . PHE A 1 103 ? -12.580 -0.648 4.160 1.00 96.00 103 PHE A O 1
ATOM 810 N N . LEU A 1 104 ? -10.645 -1.475 3.394 1.00 94.12 104 LEU A N 1
ATOM 811 C CA . LEU A 1 104 ? -11.216 -2.762 2.977 1.00 94.12 104 LEU A CA 1
ATOM 812 C C . LEU A 1 104 ? -11.868 -3.522 4.138 1.00 94.12 104 LEU A C 1
ATOM 814 O O . LEU A 1 104 ? -12.983 -4.028 3.996 1.00 94.12 104 LEU A O 1
ATOM 818 N N . ARG A 1 105 ? -11.208 -3.557 5.300 1.00 94.25 105 ARG A N 1
ATOM 819 C CA . ARG A 1 105 ? -11.757 -4.168 6.516 1.00 94.25 105 ARG A CA 1
ATOM 820 C C . ARG A 1 105 ? -13.054 -3.493 6.960 1.00 94.25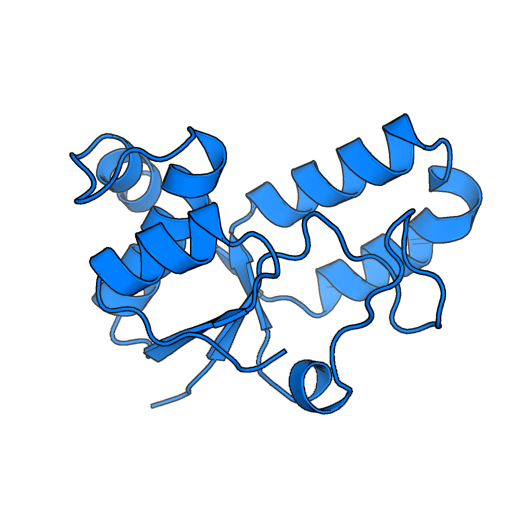 105 ARG A C 1
ATOM 822 O O . ARG A 1 105 ? -14.001 -4.190 7.316 1.00 94.25 105 ARG A O 1
ATOM 829 N N . GLN A 1 106 ? -13.122 -2.164 6.906 1.00 95.12 106 GLN A N 1
ATOM 830 C CA . GLN A 1 106 ? -14.333 -1.401 7.222 1.00 95.12 106 GLN A CA 1
ATOM 831 C C . GLN A 1 106 ? -15.479 -1.689 6.235 1.00 95.12 106 GLN A C 1
ATOM 833 O O . GLN A 1 106 ? -16.640 -1.655 6.629 1.00 95.12 106 GLN A O 1
ATOM 838 N N . GLN A 1 107 ? -15.168 -2.057 4.985 1.00 93.44 107 GLN A N 1
ATOM 839 C CA . GLN A 1 107 ? -16.144 -2.537 3.993 1.00 93.44 107 GLN A CA 1
ATOM 840 C C . GLN A 1 107 ? -16.485 -4.038 4.132 1.00 93.44 107 GLN A C 1
ATOM 842 O O . GLN A 1 107 ? -17.092 -4.628 3.236 1.00 93.44 107 GLN A O 1
ATOM 847 N N . GLY A 1 108 ? -16.074 -4.692 5.224 1.00 92.44 108 GLY A N 1
ATOM 848 C CA . GLY A 1 108 ? -16.352 -6.108 5.485 1.00 92.44 108 GLY A CA 1
ATOM 849 C C . GLY A 1 108 ? -15.506 -7.092 4.669 1.00 92.44 108 GLY A C 1
ATOM 850 O O . GLY A 1 108 ? -15.821 -8.283 4.630 1.00 92.44 108 GLY A O 1
ATOM 851 N N . GLN A 1 109 ? -14.439 -6.627 4.011 1.00 90.38 109 GLN A N 1
ATOM 852 C CA . GLN A 1 109 ? -13.497 -7.502 3.314 1.00 90.38 109 GLN A CA 1
ATOM 853 C C . GLN A 1 109 ? -12.461 -8.059 4.293 1.00 90.38 109 GLN A C 1
ATOM 855 O O . GLN A 1 109 ? -11.952 -7.353 5.164 1.00 90.38 109 GLN A O 1
ATOM 860 N N . SER A 1 110 ? -12.117 -9.336 4.133 1.00 88.19 110 SER A N 1
ATOM 861 C CA . SER A 1 110 ? -11.021 -9.959 4.874 1.00 88.19 110 SER A CA 1
ATOM 862 C C . SER A 1 110 ? -9.786 -10.002 3.984 1.00 88.19 110 SER A C 1
ATOM 864 O O . SER A 1 110 ? -9.822 -10.604 2.907 1.00 88.19 110 SER A O 1
ATOM 866 N N . VAL A 1 111 ? -8.712 -9.344 4.422 1.00 88.81 111 VAL A N 1
ATOM 867 C CA . VAL A 1 111 ? -7.450 -9.277 3.682 1.00 88.81 111 VAL A CA 1
ATOM 868 C C . VAL A 1 111 ? -6.267 -9.706 4.537 1.00 88.81 111 VAL A C 1
ATOM 870 O O . VAL A 1 111 ? -6.181 -9.366 5.719 1.00 88.81 111 VAL A O 1
ATOM 873 N N . ASN A 1 112 ? -5.338 -10.422 3.908 1.00 91.81 112 ASN A N 1
ATOM 874 C CA . ASN A 1 112 ? -4.056 -10.805 4.497 1.00 91.81 112 ASN A CA 1
ATOM 875 C C . ASN A 1 112 ? -2.937 -9.972 3.865 1.00 91.81 112 ASN A C 1
ATOM 877 O O . ASN A 1 112 ? -2.910 -9.848 2.644 1.00 91.81 112 ASN A O 1
ATOM 881 N N . LEU A 1 113 ? -2.007 -9.433 4.657 1.00 93.12 113 LEU A N 1
ATOM 882 C CA . LEU A 1 113 ? -0.839 -8.729 4.122 1.00 93.12 113 LEU A CA 1
ATOM 883 C C . LEU A 1 113 ? 0.173 -9.725 3.549 1.00 93.12 113 LEU A C 1
ATOM 885 O O . LEU A 1 113 ? 0.688 -10.556 4.290 1.00 93.12 113 LEU A O 1
ATOM 889 N N . ALA A 1 114 ? 0.533 -9.583 2.282 1.00 91.81 114 ALA A N 1
ATOM 890 C CA . ALA A 1 114 ? 1.710 -10.201 1.686 1.00 91.81 114 ALA A CA 1
ATOM 891 C C . ALA A 1 114 ? 2.777 -9.116 1.470 1.00 91.81 114 ALA A C 1
ATOM 893 O O . ALA A 1 114 ? 2.607 -8.239 0.631 1.00 91.81 114 ALA A O 1
ATOM 894 N N . SER A 1 115 ? 3.859 -9.153 2.246 1.00 88.62 115 SER A N 1
ATOM 895 C CA . SER A 1 115 ? 5.016 -8.260 2.098 1.00 88.62 115 SER A CA 1
ATOM 896 C C . SER A 1 115 ? 6.270 -8.975 2.597 1.00 88.62 115 SER A C 1
ATOM 898 O O . SER A 1 115 ? 6.177 -9.852 3.457 1.00 88.62 115 SER A O 1
ATOM 900 N N . TYR A 1 116 ? 7.438 -8.582 2.090 1.00 85.12 116 TYR A N 1
ATOM 901 C CA . TYR A 1 116 ? 8.736 -8.962 2.660 1.00 85.12 116 TYR A CA 1
ATOM 902 C C . TYR A 1 116 ? 9.317 -7.870 3.570 1.00 85.12 116 TYR A C 1
ATOM 904 O O . TYR A 1 116 ? 10.314 -8.116 4.254 1.00 85.12 116 TYR A O 1
ATOM 912 N N . ASP A 1 117 ? 8.704 -6.681 3.625 1.00 87.56 117 ASP A N 1
ATOM 913 C CA . ASP A 1 117 ? 9.130 -5.618 4.530 1.00 87.56 117 ASP A CA 1
ATOM 914 C C . ASP A 1 117 ? 8.689 -5.948 5.963 1.00 87.56 117 ASP A C 1
ATOM 916 O O . ASP A 1 117 ? 7.528 -5.810 6.360 1.00 87.56 117 ASP A O 1
ATOM 920 N N . GLN A 1 118 ? 9.655 -6.360 6.785 1.00 89.62 118 GLN A N 1
ATOM 921 C CA . GLN A 1 118 ? 9.411 -6.725 8.177 1.00 89.62 118 GLN A CA 1
ATOM 922 C C . GLN A 1 118 ? 8.829 -5.571 9.013 1.00 89.62 118 GLN A C 1
ATOM 924 O O . GLN A 1 118 ? 8.127 -5.824 9.999 1.00 89.62 118 GLN A O 1
ATOM 929 N N . ARG A 1 119 ? 9.089 -4.308 8.650 1.00 89.81 119 ARG A N 1
ATOM 930 C CA . ARG A 1 119 ? 8.526 -3.133 9.331 1.00 89.81 119 ARG A CA 1
ATOM 931 C C . ARG A 1 119 ? 7.037 -3.018 9.033 1.00 89.81 119 ARG A C 1
ATOM 933 O O . ARG A 1 119 ? 6.252 -2.926 9.980 1.00 89.81 119 ARG A O 1
ATOM 940 N N . LEU A 1 120 ? 6.652 -3.128 7.760 1.00 90.81 120 LEU A N 1
ATOM 941 C CA . LEU A 1 120 ? 5.248 -3.117 7.342 1.00 90.81 120 LEU A CA 1
ATOM 942 C C . LEU A 1 120 ? 4.482 -4.302 7.945 1.00 90.81 120 LEU A C 1
ATOM 944 O O . LEU A 1 120 ? 3.422 -4.112 8.541 1.00 90.81 120 LEU A O 1
ATOM 948 N N . ILE A 1 121 ? 5.065 -5.506 7.909 1.00 93.19 121 ILE A N 1
ATOM 949 C CA . ILE A 1 121 ? 4.514 -6.712 8.553 1.00 93.19 121 ILE A CA 1
ATOM 950 C C . ILE A 1 121 ? 4.264 -6.482 10.047 1.00 93.19 121 ILE A C 1
ATOM 952 O O . ILE A 1 121 ? 3.217 -6.855 10.580 1.00 93.19 121 ILE A O 1
ATOM 956 N N . THR A 1 122 ? 5.220 -5.868 10.745 1.00 95.12 122 THR A N 1
ATOM 957 C CA . THR A 1 122 ? 5.106 -5.600 12.186 1.00 95.12 122 THR A CA 1
ATOM 958 C C . THR A 1 122 ? 3.985 -4.603 12.481 1.00 95.12 122 THR A C 1
ATOM 960 O O . THR A 1 122 ? 3.207 -4.815 13.413 1.00 95.12 122 THR A O 1
ATOM 963 N N . ALA A 1 123 ? 3.864 -3.543 11.679 1.00 95.31 123 ALA A N 1
ATOM 964 C CA . ALA A 1 123 ? 2.793 -2.562 11.814 1.00 95.31 123 ALA A CA 1
ATOM 965 C C . ALA A 1 123 ? 1.408 -3.165 11.508 1.00 95.31 123 ALA A C 1
ATOM 967 O O . ALA A 1 123 ? 0.467 -2.965 12.278 1.00 95.31 123 ALA A O 1
ATOM 968 N N . ALA A 1 124 ? 1.293 -3.981 10.457 1.00 95.25 124 ALA A N 1
ATOM 969 C CA . ALA A 1 124 ? 0.057 -4.677 10.102 1.00 95.25 124 ALA A CA 1
ATOM 970 C C . ALA A 1 124 ? -0.403 -5.644 11.202 1.00 95.25 124 ALA A C 1
ATOM 972 O O . ALA A 1 124 ? -1.571 -5.632 11.597 1.00 95.25 124 ALA A O 1
ATOM 973 N N . ARG A 1 125 ? 0.523 -6.424 11.774 1.00 96.62 125 ARG A N 1
ATOM 974 C CA . ARG A 1 125 ? 0.234 -7.295 12.925 1.00 96.62 125 ARG A CA 1
ATOM 975 C C . ARG A 1 125 ? -0.229 -6.499 14.142 1.00 96.62 125 ARG A C 1
ATOM 977 O O . ARG A 1 125 ? -1.164 -6.919 14.818 1.00 96.62 125 ARG A O 1
ATOM 984 N N . ALA A 1 126 ? 0.368 -5.335 14.406 1.00 97.44 126 ALA A N 1
ATOM 985 C CA . ALA A 1 126 ? -0.067 -4.461 15.498 1.00 97.44 126 ALA A CA 1
ATOM 986 C C . ALA A 1 126 ? -1.492 -3.907 15.285 1.00 97.44 126 ALA A C 1
ATOM 988 O O . ALA A 1 126 ? -2.210 -3.666 16.254 1.00 97.44 126 ALA A O 1
ATOM 989 N N . LEU A 1 127 ? -1.929 -3.780 14.028 1.00 95.88 127 LEU A N 1
ATOM 990 C CA . LEU A 1 127 ? -3.307 -3.466 13.630 1.00 95.88 127 LEU A CA 1
ATOM 991 C C . LEU A 1 127 ? -4.227 -4.698 13.535 1.00 95.88 127 LEU A C 1
ATOM 993 O O . LEU A 1 127 ? -5.389 -4.564 13.140 1.00 95.88 127 LEU A O 1
ATOM 997 N N . ARG A 1 128 ? -3.734 -5.880 13.930 1.00 96.62 128 ARG A N 1
ATOM 998 C CA . ARG A 1 128 ? -4.435 -7.174 13.899 1.00 96.62 128 ARG A CA 1
ATOM 999 C C . ARG A 1 128 ? -4.795 -7.664 12.494 1.00 96.62 128 ARG A C 1
ATOM 1001 O O . ARG A 1 128 ? -5.766 -8.399 12.335 1.00 96.62 128 ARG A O 1
ATOM 1008 N N . PHE A 1 129 ? -4.025 -7.278 11.481 1.00 93.94 129 PHE A N 1
ATOM 1009 C CA . PHE A 1 129 ? -4.096 -7.937 10.182 1.00 93.94 129 PHE A CA 1
ATOM 1010 C C . PHE A 1 129 ? -3.327 -9.256 10.206 1.00 93.94 129 PHE A C 1
ATOM 1012 O O . PHE A 1 129 ? -2.243 -9.364 10.788 1.00 93.94 129 PHE A O 1
ATOM 1019 N N . SER A 1 130 ? -3.895 -10.249 9.534 1.00 92.62 130 SER A N 1
ATOM 1020 C CA . SER A 1 130 ? -3.221 -11.505 9.234 1.00 92.62 130 SER A CA 1
ATOM 1021 C C . SER A 1 130 ? -2.173 -11.279 8.143 1.00 92.62 130 SER A C 1
ATOM 1023 O O . SER A 1 130 ? -2.302 -10.374 7.318 1.00 92.62 130 SER A O 1
ATOM 1025 N N . VAL A 1 131 ? -1.123 -12.096 8.140 1.00 90.50 131 VAL A N 1
ATOM 1026 C CA . VAL A 1 131 ? -0.004 -11.989 7.194 1.00 90.50 131 VAL A CA 1
ATOM 1027 C C . VAL A 1 131 ? 0.047 -13.274 6.380 1.00 90.50 131 VAL A C 1
ATOM 1029 O O . VAL A 1 131 ? 0.012 -14.361 6.953 1.00 90.50 131 VAL A O 1
ATOM 1032 N N . TYR A 1 132 ? 0.098 -13.142 5.059 1.00 87.56 132 TYR A N 1
ATOM 1033 C CA . TYR A 1 132 ? 0.268 -14.254 4.136 1.00 87.56 132 TYR A CA 1
ATOM 1034 C C . TYR A 1 132 ? 1.694 -14.797 4.241 1.00 87.56 132 TYR A C 1
ATOM 1036 O O . TYR A 1 132 ? 2.653 -14.033 4.356 1.00 87.56 132 TYR A O 1
ATOM 1044 N N . GLN A 1 133 ? 1.837 -16.118 4.212 1.00 83.75 133 GLN A N 1
ATOM 1045 C CA . GLN A 1 133 ? 3.141 -16.761 4.287 1.00 83.75 133 GLN A CA 1
ATOM 1046 C C . GLN A 1 133 ? 3.789 -16.777 2.895 1.00 83.75 133 GLN A C 1
ATOM 1048 O O . GLN A 1 133 ? 3.307 -17.472 2.000 1.00 83.75 133 GLN A O 1
ATOM 1053 N N . LEU A 1 134 ? 4.844 -15.974 2.733 1.00 77.69 134 LEU A N 1
ATOM 1054 C CA . LEU A 1 134 ? 5.649 -15.843 1.514 1.00 77.69 134 LEU A CA 1
ATOM 1055 C C . LEU A 1 134 ? 6.913 -16.704 1.546 1.00 77.69 134 LEU A C 1
ATOM 1057 O O . LEU A 1 134 ? 7.380 -17.027 2.663 1.00 77.69 134 LEU A O 1
#

Foldseek 3Di:
DAEAAAEQCLQDFAPPPDTLPDPDDDDPVNLVGQAEYEPCSLVSVVVSCVVVVNCVPRVVRSVVVVVSYHYQYCDPQLVVQLPDDFPDDDDSVLSSRLSSVVVCVVVVYQYAYEDPPVVSVVRCVSVVHHHDDD

Sequence (134 aa):
MKTGASVDLSGYVGCSRSSIGEDRFPPEKLWQEHLIASRLLEYEIWTRIQALKLTRSHGDEVRSLLGRVAMIELSAPVLARALEAFPKPVRTLDALHLASMDFLRQQGQSVNLASYDQRLITAARALRFSVYQL

Secondary structure (DSSP, 8-state):
--EEEEE--TT---SSS--SS-S----GGGGGS-EEEETHHHHHHHHHHHHTT-HHHHHHHHHHHHHTSEEE---HHHHHHHHSPPSS---HHHHHHHHHHHHHHHTT-EEEEE-S-HHHHHHHHHTT-EE---